Protein AF-A0A7Y2DW37-F1 (afdb_monomer_lite)

pLDDT: mean 93.23, std 4.81, range [59.47, 97.25]

Sequence (110 aa):
MELYLGIGFFIAVIINFILYDMLLSIQHSDHNDEWVKSGKPCGMFFTPEGQSYFGGYFARMAKILAWSLVTEKWMKEDPKSLRLSRLMRVLAMIQWGLWFLFIAVIYGRK

Foldseek 3Di:
DLVVLVVLLVVLVVVLLVLLLVLLVCCVPPVVVVCVVLQVAAGPPGGDPPDDNVSRDVSPVVCSVCLLPDQDPVCVVDPVSVVSSVVSNVSVVVSVVSVVVSVCVVVVVD

Secondary structure (DSSP, 8-state):
-HHHHHHHHHHHHHHHHHHHHHHHHHHHHH-HHHHHHTT----SS---TT--TTTTHHHHHHHHHHHHH---HHHHH-HHHHHHHHHHHHHHHHHHHHHHHHHHHHHTT-

Structure (mmCIF, N/CA/C/O backbone):
data_AF-A0A7Y2DW37-F1
#
_entry.id   AF-A0A7Y2DW37-F1
#
loop_
_atom_site.group_PDB
_atom_site.id
_atom_site.type_symbol
_atom_site.label_atom_id
_atom_site.label_alt_id
_atom_site.label_comp_id
_atom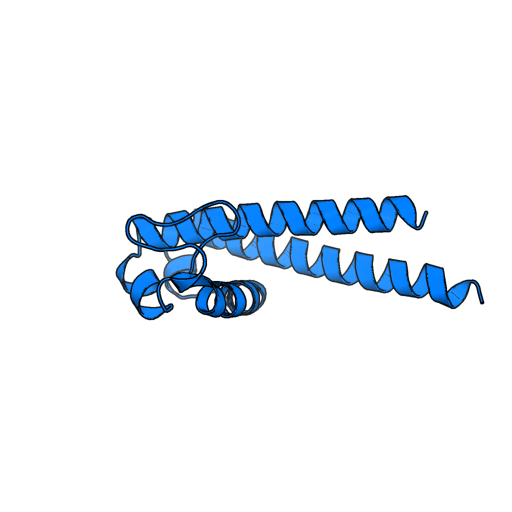_site.label_asym_id
_atom_site.label_entity_id
_atom_site.label_seq_id
_atom_site.pdb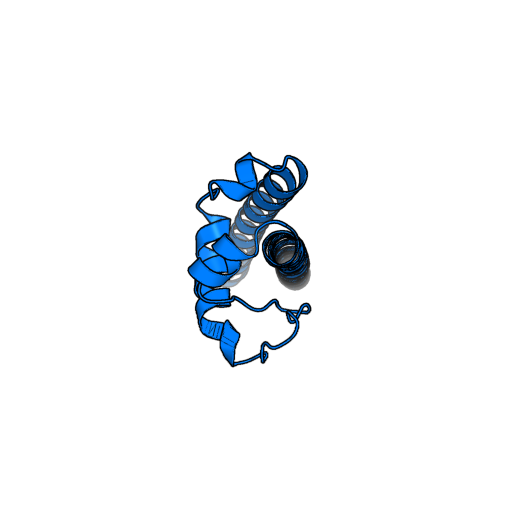x_PDB_ins_code
_atom_site.Cartn_x
_atom_site.Cartn_y
_atom_site.Cartn_z
_atom_site.occupancy
_atom_site.B_iso_or_equiv
_atom_site.auth_seq_id
_atom_site.auth_comp_id
_atom_site.auth_asym_id
_atom_site.auth_atom_id
_atom_site.pdbx_PDB_model_num
ATOM 1 N N . MET A 1 1 ? 18.978 5.125 -19.923 1.00 83.44 1 MET A N 1
ATOM 2 C CA . MET A 1 1 ? 17.522 4.859 -19.990 1.00 83.44 1 MET A CA 1
ATOM 3 C C . MET A 1 1 ? 17.107 3.804 -18.970 1.00 83.44 1 MET A C 1
ATOM 5 O O . MET A 1 1 ? 16.334 4.138 -18.089 1.00 83.44 1 MET A O 1
ATOM 9 N N . GLU A 1 2 ? 17.674 2.593 -19.009 1.00 87.81 2 GLU A N 1
ATOM 10 C CA . GLU A 1 2 ? 17.392 1.504 -18.046 1.00 87.81 2 GLU A CA 1
ATOM 11 C C . GLU A 1 2 ? 17.593 1.918 -16.581 1.00 87.81 2 GLU A C 1
ATOM 13 O O . GLU A 1 2 ? 16.711 1.695 -15.758 1.00 87.81 2 GLU A O 1
ATOM 18 N N . LEU A 1 3 ? 18.702 2.605 -16.275 1.00 90.62 3 LEU A N 1
ATOM 19 C CA . LEU A 1 3 ? 18.974 3.119 -14.929 1.00 90.62 3 LEU A CA 1
ATOM 20 C C . LEU A 1 3 ? 17.858 4.046 -14.418 1.00 90.62 3 LEU A C 1
ATOM 22 O O . LEU A 1 3 ? 17.414 3.905 -13.286 1.00 90.62 3 LEU A O 1
ATOM 26 N N . TYR A 1 4 ? 17.367 4.963 -15.258 1.00 92.94 4 TYR A N 1
ATOM 27 C CA . TYR A 1 4 ? 16.300 5.896 -14.880 1.00 92.94 4 TYR A CA 1
ATOM 28 C C . TYR A 1 4 ? 14.955 5.190 -14.680 1.00 92.94 4 TYR A C 1
ATOM 30 O O . TYR A 1 4 ? 14.222 5.545 -13.762 1.00 92.94 4 TYR A O 1
ATOM 38 N N . LEU A 1 5 ? 14.649 4.172 -15.494 1.00 92.19 5 LEU A N 1
ATOM 39 C CA . LEU A 1 5 ? 13.457 3.338 -15.312 1.00 92.19 5 LEU A CA 1
ATOM 40 C C . LEU A 1 5 ? 13.524 2.557 -13.995 1.00 92.19 5 LEU A C 1
ATOM 42 O O . LEU A 1 5 ? 12.548 2.538 -13.249 1.00 92.19 5 LEU A O 1
ATOM 46 N N . GLY A 1 6 ? 14.689 1.983 -13.677 1.00 91.75 6 GLY A N 1
ATOM 47 C CA . GLY A 1 6 ? 14.933 1.315 -12.400 1.00 91.75 6 GLY A CA 1
ATOM 48 C C . GLY A 1 6 ? 14.770 2.267 -11.214 1.00 91.75 6 GLY A C 1
ATOM 49 O O . GLY A 1 6 ? 14.005 1.979 -10.299 1.00 91.75 6 GLY A O 1
ATOM 50 N N . ILE A 1 7 ? 15.417 3.437 -11.252 1.00 94.50 7 ILE A N 1
ATOM 51 C CA . ILE A 1 7 ? 15.287 4.465 -10.206 1.00 94.50 7 ILE A CA 1
ATOM 52 C C . ILE A 1 7 ? 13.821 4.887 -10.036 1.00 94.50 7 ILE A C 1
ATOM 54 O O . ILE A 1 7 ? 13.321 4.908 -8.913 1.00 94.50 7 ILE A O 1
ATOM 58 N N . GLY A 1 8 ? 13.113 5.172 -11.132 1.00 94.00 8 GLY A N 1
ATOM 59 C CA . GLY A 1 8 ? 11.697 5.540 -11.094 1.00 94.00 8 GLY A CA 1
ATOM 60 C C . GLY A 1 8 ? 10.823 4.449 -10.472 1.00 94.00 8 GLY A C 1
ATOM 61 O O . GLY A 1 8 ? 9.955 4.748 -9.654 1.00 94.00 8 GLY A O 1
ATOM 62 N N . PHE A 1 9 ? 11.093 3.182 -10.797 1.00 93.75 9 PHE A N 1
ATOM 63 C CA . PHE A 1 9 ? 10.406 2.037 -10.204 1.00 93.75 9 PHE A CA 1
ATOM 64 C C . PHE A 1 9 ? 10.639 1.961 -8.689 1.00 93.75 9 PHE A C 1
ATOM 66 O O . PHE A 1 9 ? 9.677 1.856 -7.929 1.00 93.75 9 PHE A O 1
ATOM 73 N N . PHE A 1 10 ? 11.889 2.075 -8.233 1.00 94.38 10 PHE A N 1
ATOM 74 C CA . PHE A 1 10 ? 12.212 2.044 -6.802 1.00 94.38 10 PHE A CA 1
ATOM 75 C C . PHE A 1 10 ? 11.582 3.210 -6.034 1.00 94.38 10 PHE A C 1
ATOM 77 O O . PHE A 1 10 ? 11.049 3.005 -4.944 1.00 94.38 10 PHE A O 1
ATOM 84 N N . ILE A 1 11 ? 11.580 4.416 -6.608 1.00 96.19 11 ILE A N 1
ATOM 85 C CA . ILE A 1 11 ? 10.904 5.574 -6.011 1.00 96.19 11 ILE A CA 1
ATOM 86 C C . ILE A 1 11 ? 9.401 5.301 -5.878 1.00 96.19 11 ILE A C 1
ATOM 88 O O . ILE A 1 11 ? 8.835 5.524 -4.807 1.00 96.19 11 ILE A O 1
ATOM 92 N N . ALA A 1 12 ? 8.758 4.770 -6.924 1.00 94.44 12 ALA A N 1
ATOM 93 C CA . ALA A 1 12 ? 7.338 4.429 -6.882 1.00 94.44 12 ALA A CA 1
ATOM 94 C C . ALA A 1 12 ? 7.026 3.401 -5.779 1.00 94.44 12 ALA A C 1
ATOM 96 O O . ALA A 1 12 ? 6.062 3.592 -5.041 1.00 94.44 12 ALA A O 1
ATOM 97 N N . VAL A 1 13 ? 7.869 2.374 -5.609 1.00 93.94 13 VAL A N 1
ATOM 98 C CA . VAL A 1 13 ? 7.747 1.373 -4.531 1.00 93.94 13 VAL A CA 1
ATOM 99 C C . VAL A 1 13 ? 7.812 2.021 -3.147 1.00 93.94 13 VAL A C 1
ATOM 101 O O . VAL A 1 13 ? 6.954 1.758 -2.306 1.00 93.94 13 VAL A O 1
ATOM 104 N N . ILE A 1 14 ? 8.800 2.887 -2.908 1.00 95.94 14 ILE A N 1
ATOM 105 C CA . ILE A 1 14 ? 8.978 3.553 -1.609 1.00 95.94 14 ILE A CA 1
ATOM 106 C C . ILE A 1 14 ? 7.766 4.429 -1.282 1.00 95.94 14 ILE A C 1
ATOM 108 O O . ILE A 1 14 ? 7.238 4.357 -0.173 1.00 95.94 14 ILE A O 1
ATOM 112 N N . ILE A 1 15 ? 7.281 5.218 -2.247 1.00 96.25 15 ILE A N 1
ATOM 113 C CA . ILE A 1 15 ? 6.083 6.046 -2.050 1.00 96.25 15 ILE A CA 1
ATOM 114 C C . ILE A 1 15 ? 4.867 5.160 -1.757 1.00 96.25 15 ILE A C 1
ATOM 116 O O . ILE A 1 15 ? 4.071 5.483 -0.879 1.00 96.25 15 ILE A O 1
ATOM 120 N N . ASN A 1 16 ? 4.739 4.021 -2.437 1.00 95.12 16 ASN A N 1
ATOM 121 C CA . ASN A 1 16 ? 3.653 3.073 -2.208 1.00 95.12 16 ASN A CA 1
ATOM 122 C C . ASN A 1 16 ? 3.665 2.524 -0.766 1.00 95.12 16 ASN A C 1
ATOM 124 O O . ASN A 1 16 ? 2.628 2.501 -0.104 1.00 95.12 16 ASN A O 1
ATOM 128 N N . PHE A 1 17 ? 4.845 2.190 -0.229 1.00 95.44 17 PHE A N 1
ATOM 129 C CA . PHE A 1 17 ? 4.995 1.797 1.177 1.00 95.44 17 PHE A CA 1
ATOM 130 C C . PHE A 1 17 ? 4.619 2.911 2.155 1.00 95.44 17 PHE A C 1
ATOM 132 O O . PHE A 1 17 ? 3.949 2.640 3.147 1.00 95.44 17 PHE A O 1
ATOM 139 N N . ILE A 1 18 ? 4.985 4.162 1.867 1.00 97.06 18 ILE A N 1
ATOM 140 C CA . ILE A 1 18 ? 4.592 5.305 2.702 1.00 97.06 18 ILE A CA 1
ATOM 141 C C . ILE A 1 18 ? 3.065 5.457 2.721 1.00 97.06 18 ILE A C 1
ATOM 143 O O . ILE A 1 18 ? 2.475 5.624 3.785 1.00 97.06 18 ILE A O 1
ATOM 147 N N . LEU A 1 19 ? 2.403 5.370 1.564 1.00 96.69 19 LEU A N 1
ATOM 148 C CA . LEU A 1 19 ? 0.942 5.480 1.486 1.00 96.69 19 LEU A CA 1
ATOM 149 C C . LEU A 1 19 ? 0.232 4.337 2.209 1.00 96.69 19 LEU A C 1
ATOM 151 O O . LEU A 1 19 ? -0.773 4.572 2.883 1.00 96.69 19 LEU A O 1
ATOM 155 N N . TYR A 1 20 ? 0.759 3.121 2.086 1.00 96.81 20 TYR A N 1
ATOM 156 C CA . TYR A 1 20 ? 0.267 1.969 2.827 1.00 96.81 20 TYR A CA 1
ATOM 157 C C . TYR A 1 20 ? 0.385 2.187 4.341 1.00 96.81 20 TYR A C 1
ATOM 159 O O . TYR A 1 20 ? -0.592 1.989 5.057 1.00 96.81 20 TYR A O 1
ATOM 167 N N . ASP A 1 21 ? 1.528 2.672 4.826 1.00 97.06 21 ASP A N 1
ATOM 168 C CA . ASP A 1 21 ? 1.734 2.960 6.247 1.00 97.06 21 ASP A CA 1
ATOM 169 C C . ASP A 1 21 ? 0.810 4.061 6.764 1.00 97.06 21 ASP A C 1
ATOM 171 O O . ASP A 1 21 ? 0.289 3.956 7.873 1.00 97.06 21 ASP A O 1
ATOM 175 N N . MET A 1 22 ? 0.551 5.093 5.958 1.00 97.25 22 MET A N 1
ATOM 176 C CA . MET A 1 22 ? -0.426 6.129 6.297 1.00 97.25 22 MET A CA 1
ATOM 177 C C . MET A 1 22 ? -1.841 5.554 6.415 1.00 97.25 22 MET A C 1
ATOM 179 O O . MET A 1 22 ? -2.549 5.875 7.367 1.00 97.25 22 MET A O 1
ATOM 183 N N . LEU A 1 23 ? -2.256 4.701 5.472 1.00 97.06 23 LEU A N 1
ATOM 184 C CA . LEU A 1 23 ? -3.549 4.012 5.536 1.00 97.06 23 LEU A CA 1
ATOM 185 C C . LEU A 1 23 ? -3.637 3.087 6.745 1.00 97.06 23 LEU A C 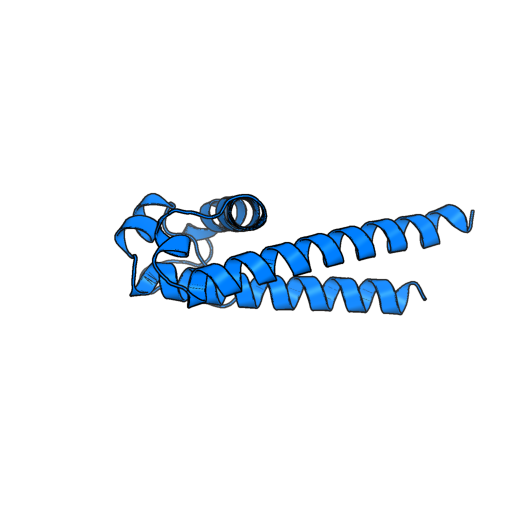1
ATOM 187 O O . LEU A 1 23 ? -4.664 3.051 7.415 1.00 97.06 23 LEU A O 1
ATOM 191 N N . LEU A 1 24 ? -2.562 2.360 7.036 1.00 96.81 24 LEU A N 1
ATOM 192 C CA . LEU A 1 24 ? -2.491 1.468 8.180 1.00 96.81 24 LEU A CA 1
ATOM 193 C C . LEU A 1 24 ? -2.556 2.234 9.501 1.00 96.81 24 LEU A C 1
ATOM 195 O O . LEU A 1 24 ? -3.220 1.786 10.429 1.00 96.81 24 LEU A O 1
ATOM 199 N N . SER A 1 25 ? -1.886 3.382 9.582 1.00 96.62 25 SER A N 1
ATOM 200 C CA . SER A 1 25 ? -1.929 4.261 10.748 1.00 96.62 25 SER A CA 1
ATOM 201 C C . SER A 1 25 ? -3.359 4.720 11.034 1.00 96.62 25 SER A C 1
ATOM 203 O O . SER A 1 25 ? -3.813 4.564 12.164 1.00 96.62 25 SER A O 1
ATOM 205 N N . ILE A 1 26 ? -4.091 5.157 10.001 1.00 96.69 26 ILE A N 1
ATOM 206 C CA . ILE A 1 26 ? -5.511 5.533 10.118 1.00 96.69 26 ILE A CA 1
ATOM 207 C C . ILE A 1 26 ? -6.368 4.322 10.499 1.00 96.69 26 ILE A C 1
ATOM 209 O O . ILE A 1 26 ? -7.202 4.406 11.396 1.00 96.69 26 ILE A O 1
ATOM 213 N N . GLN A 1 27 ? -6.151 3.166 9.862 1.00 96.38 27 GLN A N 1
ATOM 214 C CA . GLN A 1 27 ? -6.902 1.956 10.194 1.00 96.38 27 GLN A CA 1
ATOM 215 C C . GLN A 1 27 ? -6.689 1.554 11.659 1.00 96.38 27 GLN A C 1
ATOM 217 O O . GLN A 1 27 ? -7.633 1.173 12.338 1.00 96.38 27 GLN A O 1
ATOM 222 N N . HIS A 1 28 ? -5.458 1.645 12.159 1.00 96.50 28 HIS A N 1
ATOM 223 C CA . HIS A 1 28 ? -5.131 1.301 13.535 1.00 96.50 28 HIS A CA 1
ATOM 224 C C . HIS A 1 28 ? -5.740 2.283 14.548 1.00 96.50 28 HIS A C 1
ATOM 226 O O . HIS A 1 28 ? -6.257 1.829 15.571 1.00 96.50 28 HIS A O 1
ATOM 232 N N . SER A 1 29 ? -5.673 3.594 14.281 1.00 95.81 29 SER A N 1
ATOM 233 C CA . SER A 1 29 ? -6.142 4.629 15.211 1.00 95.81 29 SER A CA 1
ATOM 234 C C . SER A 1 29 ? -7.660 4.791 15.211 1.00 95.81 29 SER A C 1
ATOM 236 O O . SER A 1 29 ? -8.265 4.849 16.278 1.00 95.81 29 SER A O 1
ATOM 238 N N . ASP A 1 30 ? -8.271 4.823 14.027 1.00 96.50 30 ASP A N 1
ATOM 239 C CA . ASP A 1 30 ? -9.657 5.276 13.858 1.00 96.50 30 ASP A CA 1
ATOM 240 C C . ASP A 1 30 ? -10.605 4.097 13.591 1.00 96.50 30 ASP A C 1
ATOM 242 O O . ASP A 1 30 ? -11.807 4.179 13.840 1.00 96.50 30 ASP A O 1
ATOM 246 N N . HIS A 1 31 ? -10.066 2.968 13.118 1.00 95.12 31 HIS A N 1
ATOM 247 C CA . HIS A 1 31 ? -10.828 1.780 12.729 1.00 95.12 31 HIS A CA 1
ATOM 248 C C . HIS A 1 31 ? -10.233 0.494 13.322 1.00 95.12 31 HIS A C 1
ATOM 250 O O . HIS A 1 31 ? -10.087 -0.517 12.625 1.00 95.12 31 HIS A O 1
ATOM 256 N N . ASN A 1 32 ? -9.875 0.525 14.612 1.00 94.75 32 ASN A N 1
ATOM 257 C CA . ASN A 1 32 ? -9.133 -0.556 15.269 1.00 94.75 32 ASN A CA 1
ATOM 258 C C . ASN A 1 32 ? -9.799 -1.937 15.105 1.00 94.75 32 ASN A C 1
ATOM 260 O O . ASN A 1 32 ? -9.115 -2.921 14.830 1.00 94.75 32 ASN A O 1
ATOM 264 N N . ASP A 1 33 ? -11.131 -2.004 15.157 1.00 96.00 33 ASP A N 1
ATOM 265 C CA . ASP A 1 33 ? -11.884 -3.243 14.925 1.00 96.00 33 ASP A CA 1
ATOM 266 C C . ASP A 1 33 ? -11.605 -3.849 13.540 1.00 96.00 33 ASP A C 1
ATOM 268 O O . ASP A 1 33 ? -11.422 -5.061 13.401 1.00 96.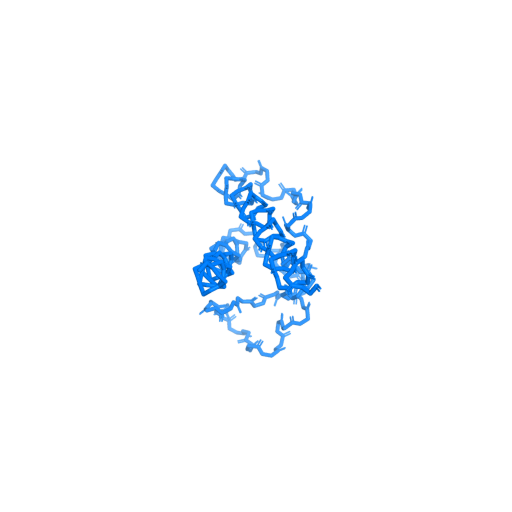00 33 ASP A O 1
ATOM 272 N N . GLU A 1 34 ? -11.530 -3.016 12.500 1.00 95.50 34 GLU A N 1
ATOM 273 C CA . GLU A 1 34 ? -11.205 -3.450 11.138 1.00 95.50 34 GLU A CA 1
ATOM 274 C C . GLU A 1 34 ? -9.730 -3.836 11.004 1.00 95.50 34 GLU A C 1
ATOM 276 O O . GLU A 1 34 ? -9.400 -4.774 10.271 1.00 95.50 34 GLU A O 1
ATOM 281 N N . TRP A 1 35 ? -8.835 -3.175 11.742 1.00 95.44 35 TRP A N 1
ATOM 282 C CA . TRP A 1 35 ? -7.428 -3.567 11.831 1.00 95.44 35 TRP A CA 1
ATOM 283 C C . TRP A 1 35 ? -7.263 -4.951 12.479 1.00 95.44 35 TRP A C 1
ATOM 285 O O . TRP A 1 35 ? -6.550 -5.808 11.943 1.00 95.44 35 TRP A O 1
ATOM 295 N N . VAL A 1 36 ? -7.979 -5.225 13.574 1.00 95.06 36 VAL A N 1
ATOM 296 C CA . VAL A 1 36 ? -7.988 -6.541 14.233 1.00 95.06 36 VAL A CA 1
ATOM 297 C C . VAL A 1 36 ? -8.543 -7.614 13.295 1.00 95.06 36 VAL A C 1
ATOM 299 O O . VAL A 1 36 ? -7.887 -8.641 13.101 1.00 95.06 36 VAL A O 1
ATOM 302 N N . LYS A 1 37 ? -9.686 -7.366 12.637 1.00 94.56 37 LYS A N 1
ATOM 303 C CA . LYS A 1 37 ? -10.263 -8.276 11.621 1.00 94.56 37 LYS A CA 1
ATOM 304 C C . LYS A 1 37 ? -9.326 -8.519 10.441 1.00 94.56 37 LYS A C 1
ATOM 306 O O . LYS A 1 37 ? -9.325 -9.598 9.858 1.00 94.56 37 LYS A O 1
ATOM 311 N N . SER A 1 38 ? -8.506 -7.528 10.102 1.00 92.25 38 SER A N 1
ATOM 312 C CA . SER A 1 38 ? -7.502 -7.612 9.040 1.00 92.25 38 SER A CA 1
ATOM 313 C C . SER A 1 38 ? -6.280 -8.458 9.416 1.00 92.25 38 SER A C 1
ATOM 315 O O . SER A 1 38 ? -5.352 -8.550 8.614 1.00 92.25 38 SER A O 1
ATOM 317 N N . GLY A 1 39 ? -6.259 -9.073 10.603 1.00 93.56 39 GLY A N 1
ATOM 318 C CA . GLY A 1 39 ? -5.137 -9.876 11.085 1.00 93.56 39 GLY A CA 1
ATOM 319 C C . GLY A 1 39 ? -4.011 -9.035 11.681 1.00 93.56 39 GLY A C 1
ATOM 320 O O . GLY A 1 39 ? -2.872 -9.492 11.720 1.00 93.56 39 GLY A O 1
ATOM 321 N N . LYS A 1 40 ? -4.320 -7.807 12.126 1.00 94.94 40 LYS A N 1
ATOM 322 C CA . LYS A 1 40 ? -3.368 -6.858 12.720 1.00 94.94 40 LYS A CA 1
ATOM 323 C C . LYS A 1 40 ? -2.139 -6.613 11.825 1.00 94.94 40 LYS A C 1
ATOM 325 O O . LYS A 1 40 ? -1.013 -6.863 12.262 1.00 94.94 40 LYS A O 1
ATOM 330 N N . PRO A 1 41 ? -2.322 -6.163 10.570 1.00 95.25 41 PRO A N 1
ATOM 331 C CA . PRO A 1 41 ? -1.208 -5.897 9.664 1.00 95.25 41 PRO A CA 1
ATOM 332 C C . PRO A 1 41 ? -0.201 -4.902 10.260 1.00 95.25 41 PRO A C 1
ATOM 334 O O . PRO A 1 41 ? -0.573 -3.997 11.010 1.00 95.25 41 PRO A O 1
ATOM 337 N N . CYS A 1 42 ? 1.075 -5.071 9.904 1.00 95.06 42 CYS A N 1
ATOM 338 C CA . CYS A 1 42 ? 2.144 -4.112 10.187 1.00 95.06 42 CYS A CA 1
ATOM 339 C C . CYS A 1 42 ? 2.479 -3.276 8.942 1.00 95.06 42 CYS A C 1
ATOM 341 O O . CYS A 1 42 ? 2.105 -3.632 7.819 1.00 95.06 42 CYS A O 1
ATOM 343 N N . GLY A 1 43 ? 3.156 -2.149 9.152 1.00 94.50 43 GLY A N 1
ATOM 344 C CA . GLY A 1 43 ? 3.661 -1.264 8.109 1.00 94.50 43 GLY A CA 1
ATOM 345 C C . GLY A 1 43 ? 5.003 -1.734 7.562 1.00 94.50 43 GLY A C 1
ATOM 346 O O . GLY A 1 43 ? 5.574 -2.734 8.012 1.00 94.50 43 GLY A O 1
ATOM 347 N N . MET A 1 44 ? 5.525 -1.016 6.577 1.00 93.69 44 MET A N 1
ATOM 348 C CA . MET A 1 44 ? 6.926 -1.129 6.179 1.00 93.69 44 MET A CA 1
ATOM 349 C C . MET A 1 44 ? 7.836 -0.349 7.136 1.00 93.69 44 MET A C 1
ATOM 351 O O . MET A 1 44 ? 8.899 -0.848 7.504 1.00 93.69 44 MET A O 1
ATOM 355 N N . PHE A 1 45 ? 7.390 0.833 7.558 1.00 94.25 45 PHE A N 1
ATOM 356 C CA . PHE A 1 45 ? 8.074 1.784 8.438 1.00 94.25 45 PHE A CA 1
ATOM 357 C C . PHE A 1 45 ? 7.283 2.064 9.729 1.00 94.25 45 PHE A C 1
ATOM 359 O O . PHE A 1 45 ? 7.866 2.446 10.740 1.00 94.25 45 PHE A O 1
ATOM 366 N N . PHE A 1 46 ? 5.969 1.842 9.723 1.00 92.19 46 PHE A N 1
ATOM 367 C CA . PHE A 1 46 ? 5.077 1.985 10.868 1.00 92.19 46 PHE A CA 1
ATOM 368 C C . PHE A 1 46 ? 4.803 0.628 11.527 1.00 92.19 46 PHE A C 1
ATOM 370 O O . PHE A 1 46 ? 4.323 -0.304 10.886 1.00 92.19 46 PHE A O 1
ATOM 377 N N . THR A 1 47 ? 5.066 0.499 12.827 1.00 93.88 47 THR A N 1
ATOM 378 C CA . THR A 1 47 ? 4.681 -0.691 13.604 1.00 93.88 47 THR A CA 1
ATOM 379 C C . THR A 1 47 ? 3.663 -0.273 14.661 1.00 93.88 47 THR A C 1
ATOM 381 O O . THR A 1 47 ? 4.019 0.527 15.525 1.00 93.88 47 THR A O 1
ATOM 384 N N . PRO A 1 48 ? 2.414 -0.775 14.600 1.00 91.38 48 PRO A N 1
ATOM 385 C CA . PRO A 1 48 ? 1.414 -0.508 15.629 1.00 91.38 48 PRO A CA 1
ATOM 386 C C . PRO A 1 48 ? 1.879 -0.940 17.027 1.00 91.38 48 PRO A C 1
ATOM 388 O O . PRO A 1 48 ? 2.613 -1.921 17.165 1.00 91.38 48 PRO A O 1
ATOM 391 N N . GLU A 1 49 ? 1.433 -0.235 18.068 1.00 89.12 49 GLU A N 1
ATOM 392 C CA . GLU A 1 49 ? 1.781 -0.569 19.452 1.00 89.12 49 GLU A CA 1
ATOM 393 C C . GLU A 1 49 ? 1.319 -1.989 19.820 1.00 89.12 49 GLU A C 1
ATOM 395 O O . GLU A 1 49 ? 0.244 -2.446 19.429 1.00 89.12 49 GLU A O 1
ATOM 400 N N . GLY A 1 50 ? 2.158 -2.724 20.553 1.00 84.25 50 GLY A N 1
ATOM 401 C CA . GLY A 1 50 ? 1.870 -4.109 20.943 1.00 84.25 50 GLY A CA 1
ATOM 402 C C . GLY A 1 50 ? 1.955 -5.140 19.806 1.00 84.25 50 GLY A C 1
ATOM 403 O O . GLY A 1 50 ? 1.663 -6.314 20.037 1.00 84.25 50 GLY A O 1
ATOM 404 N N . GLN A 1 51 ? 2.367 -4.744 18.597 1.00 86.81 51 GLN A N 1
ATOM 405 C CA . GLN A 1 51 ? 2.670 -5.647 17.483 1.00 86.81 51 GLN A CA 1
ATOM 406 C C . GLN A 1 51 ? 4.182 -5.823 17.301 1.00 86.81 51 GLN A C 1
ATOM 408 O O . GLN A 1 51 ? 4.982 -4.940 17.606 1.00 86.81 51 GLN A O 1
ATOM 413 N N . SER A 1 52 ? 4.574 -6.971 16.749 1.00 86.06 52 SER A N 1
ATOM 414 C CA . SER A 1 52 ? 5.940 -7.187 16.271 1.00 86.06 52 SER A CA 1
ATOM 415 C C . SER A 1 52 ? 5.972 -7.074 14.751 1.00 86.06 52 SER A C 1
ATOM 417 O O . SER A 1 52 ? 5.009 -7.423 14.065 1.00 86.06 52 SER A O 1
ATOM 419 N N . TYR A 1 53 ? 7.103 -6.637 14.202 1.00 80.56 53 TYR A N 1
ATOM 420 C CA . TYR A 1 53 ? 7.257 -6.492 12.753 1.00 80.56 53 TYR A CA 1
ATOM 421 C C . TYR A 1 53 ? 6.957 -7.798 11.993 1.00 80.56 53 TYR A C 1
ATOM 423 O O . TYR A 1 53 ? 6.316 -7.782 10.943 1.00 80.56 53 TYR A O 1
ATOM 431 N N . PHE A 1 54 ? 7.363 -8.943 12.552 1.00 85.56 54 PHE A N 1
ATOM 432 C CA . PHE A 1 54 ? 7.111 -10.261 11.965 1.00 85.56 54 PHE A CA 1
ATOM 433 C C . PHE A 1 54 ? 5.689 -10.776 12.214 1.00 85.56 54 PHE A C 1
ATOM 435 O O . PHE A 1 54 ? 5.134 -11.449 11.347 1.00 85.56 54 PHE A O 1
ATOM 442 N N . GLY A 1 55 ? 5.068 -10.424 13.344 1.00 85.88 55 GLY A N 1
ATOM 443 C CA . GLY A 1 55 ? 3.712 -10.859 13.694 1.00 85.88 55 GLY A CA 1
ATOM 444 C C . GLY A 1 55 ? 2.635 -10.363 12.725 1.00 85.88 55 GLY A C 1
ATOM 445 O O . GLY A 1 55 ? 1.633 -11.043 12.524 1.00 85.88 55 GLY A O 1
ATOM 446 N N . GLY A 1 56 ? 2.856 -9.214 12.081 1.00 88.81 56 GLY A N 1
ATOM 447 C CA . GLY A 1 56 ? 1.952 -8.643 11.075 1.00 88.81 56 GLY A CA 1
ATOM 448 C C . GLY A 1 56 ? 2.342 -8.908 9.615 1.00 88.81 56 GLY A C 1
ATOM 449 O O . GLY A 1 56 ? 1.669 -8.397 8.720 1.00 88.81 56 GLY A O 1
ATOM 450 N N . TYR A 1 57 ? 3.412 -9.668 9.338 1.00 90.19 57 TYR A N 1
ATOM 451 C CA . TYR A 1 57 ? 4.013 -9.749 7.996 1.00 90.19 57 TYR A CA 1
ATOM 452 C C . TYR A 1 57 ? 3.058 -10.304 6.927 1.00 90.19 57 TYR A C 1
ATOM 454 O O . TYR A 1 57 ? 2.898 -9.706 5.861 1.00 90.19 57 TYR A O 1
ATOM 462 N N . PHE A 1 58 ? 2.407 -11.439 7.199 1.00 93.00 58 PHE A N 1
ATOM 463 C CA . PHE A 1 58 ? 1.493 -12.063 6.236 1.00 93.00 58 PHE A CA 1
ATOM 464 C C . PHE A 1 58 ? 0.240 -11.214 6.011 1.00 93.00 58 PHE A C 1
ATOM 466 O O . PHE A 1 58 ? -0.176 -11.022 4.868 1.00 93.00 58 PHE A O 1
ATOM 473 N N . ALA A 1 59 ? -0.309 -10.642 7.086 1.00 93.75 59 ALA A N 1
ATOM 474 C CA . ALA A 1 59 ? -1.425 -9.707 7.008 1.00 93.75 59 ALA A CA 1
ATOM 475 C C . ALA A 1 59 ? -1.053 -8.472 6.172 1.00 93.75 59 ALA A C 1
ATOM 477 O O . ALA A 1 59 ? -1.830 -8.058 5.315 1.00 93.75 59 ALA A O 1
ATOM 478 N N . ARG A 1 60 ? 0.166 -7.942 6.331 1.00 94.31 60 ARG A N 1
ATOM 479 C CA . ARG A 1 60 ? 0.691 -6.851 5.502 1.00 94.31 60 ARG A CA 1
ATOM 480 C C . ARG A 1 60 ? 0.737 -7.217 4.023 1.00 94.31 60 ARG A C 1
ATOM 482 O O . ARG A 1 60 ? 0.230 -6.458 3.205 1.00 94.31 60 ARG A O 1
ATOM 489 N N . MET A 1 61 ? 1.318 -8.364 3.667 1.00 93.12 61 MET A N 1
ATOM 490 C CA . MET A 1 61 ? 1.392 -8.797 2.262 1.00 93.12 61 MET A CA 1
ATOM 491 C C . MET A 1 61 ? -0.005 -8.928 1.645 1.00 93.12 61 MET A C 1
ATOM 493 O O . MET A 1 61 ? -0.256 -8.414 0.553 1.00 93.12 61 MET A O 1
ATOM 497 N N . ALA A 1 62 ? -0.936 -9.545 2.377 1.00 94.19 62 ALA A N 1
ATOM 498 C CA . ALA A 1 62 ? -2.323 -9.672 1.948 1.00 94.19 62 ALA A CA 1
ATOM 499 C C . ALA A 1 62 ? -3.000 -8.302 1.774 1.00 94.19 62 ALA A C 1
ATOM 501 O O . ALA A 1 62 ? -3.711 -8.090 0.792 1.00 94.19 62 ALA A O 1
ATOM 502 N N . LYS A 1 63 ? -2.763 -7.355 2.690 1.00 94.56 63 LYS A N 1
ATOM 503 C CA . LYS A 1 63 ? -3.402 -6.031 2.680 1.00 94.56 63 LYS A CA 1
ATOM 504 C C . LYS A 1 63 ? -2.819 -5.096 1.630 1.00 94.56 63 LYS A C 1
ATOM 506 O O . LYS A 1 63 ? -3.596 -4.421 0.966 1.00 94.56 63 LYS A O 1
ATOM 511 N N . ILE A 1 64 ? -1.508 -5.116 1.388 1.00 92.88 64 ILE A N 1
ATOM 512 C CA . ILE A 1 64 ? -0.889 -4.371 0.278 1.00 92.88 64 ILE A CA 1
ATOM 513 C C . ILE A 1 64 ? -1.522 -4.792 -1.053 1.00 92.88 64 ILE A C 1
ATOM 515 O O . ILE A 1 64 ? -1.936 -3.935 -1.840 1.00 92.88 64 ILE A O 1
ATOM 519 N N . LEU A 1 65 ? -1.663 -6.101 -1.288 1.00 90.88 65 LEU A N 1
ATOM 520 C CA . LEU A 1 65 ? -2.314 -6.609 -2.495 1.00 90.88 65 LEU A CA 1
ATOM 521 C C . LEU A 1 65 ? -3.801 -6.230 -2.531 1.00 90.88 65 LEU A C 1
ATOM 523 O O . LEU A 1 65 ? -4.272 -5.677 -3.524 1.00 90.88 65 LEU A O 1
ATOM 527 N N . ALA A 1 66 ? -4.533 -6.485 -1.445 1.00 94.44 66 ALA A N 1
ATOM 528 C CA . ALA A 1 66 ? -5.966 -6.224 -1.377 1.00 94.44 66 ALA A CA 1
ATOM 529 C C . ALA A 1 66 ? -6.290 -4.741 -1.590 1.00 94.44 66 ALA A C 1
ATOM 531 O O . ALA A 1 66 ? -7.149 -4.421 -2.402 1.00 94.44 66 ALA A O 1
ATOM 532 N N . TRP A 1 67 ? -5.588 -3.821 -0.932 1.00 94.75 67 TRP A N 1
ATOM 533 C CA . TRP A 1 67 ? -5.855 -2.381 -1.021 1.00 94.75 67 TRP A CA 1
ATOM 534 C C . TRP A 1 67 ? -5.459 -1.786 -2.377 1.00 94.75 67 TRP A C 1
ATOM 536 O O . TRP A 1 67 ? -6.074 -0.814 -2.838 1.00 94.75 67 TRP A O 1
ATOM 546 N N . SER A 1 68 ? -4.506 -2.420 -3.065 1.00 90.94 68 SER A N 1
ATOM 547 C CA . SER A 1 68 ? -4.163 -2.102 -4.455 1.00 90.94 68 SER A CA 1
ATOM 548 C C . SER A 1 68 ? -5.290 -2.446 -5.440 1.00 90.94 68 SER A C 1
ATOM 550 O O . SER A 1 68 ? -5.308 -1.915 -6.547 1.00 90.94 68 SER A O 1
ATOM 552 N N . LEU A 1 69 ? -6.259 -3.282 -5.046 1.00 91.38 69 LEU A N 1
ATOM 553 C CA . LEU A 1 69 ? -7.333 -3.768 -5.923 1.00 91.38 69 LEU A CA 1
ATOM 554 C C . LEU A 1 69 ? -8.738 -3.363 -5.451 1.00 91.38 69 LEU A C 1
ATOM 556 O O . LEU A 1 69 ? -9.600 -3.032 -6.261 1.00 91.38 69 LEU A O 1
ATOM 560 N N . VAL A 1 70 ? -8.978 -3.352 -4.141 1.00 93.94 70 VAL A N 1
ATOM 561 C CA . VAL A 1 70 ? -10.304 -3.245 -3.521 1.00 93.94 70 VAL A CA 1
ATOM 562 C C . VAL A 1 70 ? -10.323 -2.108 -2.505 1.00 93.94 70 VAL A C 1
ATOM 564 O O . VAL A 1 70 ? -9.385 -1.921 -1.733 1.00 93.94 70 VAL A O 1
ATOM 567 N N . THR A 1 71 ? -11.383 -1.289 -2.533 1.00 95.38 71 THR A N 1
ATOM 568 C CA . THR A 1 71 ? -11.606 -0.236 -1.527 1.00 95.38 71 THR A CA 1
ATOM 569 C C . THR A 1 71 ? -12.487 -0.819 -0.436 1.00 95.38 71 THR A C 1
ATOM 571 O O . THR A 1 71 ? -13.664 -1.094 -0.685 1.00 95.38 71 THR A O 1
ATOM 574 N N . GLU A 1 72 ? -11.920 -1.003 0.752 1.00 94.69 72 GLU A N 1
ATOM 575 C CA . GLU A 1 72 ? -12.653 -1.502 1.915 1.00 94.69 72 GLU A CA 1
ATOM 576 C C . GLU A 1 72 ? -13.693 -0.481 2.401 1.00 94.69 72 GLU A C 1
ATOM 578 O O . GLU A 1 72 ? -13.643 0.700 2.051 1.00 94.69 72 GLU A O 1
ATOM 583 N N . LYS A 1 73 ? -14.678 -0.943 3.180 1.00 95.50 73 LYS A N 1
ATOM 584 C CA . LYS A 1 73 ? -15.806 -0.109 3.615 1.00 95.50 73 LYS A CA 1
ATOM 585 C C . LYS A 1 73 ? -15.340 1.106 4.429 1.00 95.50 73 LYS A C 1
ATOM 587 O O . LYS A 1 73 ? -15.710 2.218 4.072 1.00 95.50 73 LYS A O 1
ATOM 592 N N . TRP A 1 74 ? -14.468 0.902 5.418 1.00 94.81 74 TRP A N 1
ATOM 593 C CA . TRP A 1 74 ? -13.934 1.974 6.270 1.00 94.81 74 TRP A CA 1
ATOM 594 C C . TRP A 1 74 ? -13.188 3.048 5.463 1.00 94.81 74 TRP A C 1
ATOM 596 O O . TRP A 1 74 ? -13.338 4.238 5.710 1.00 94.81 74 TRP A O 1
ATOM 606 N N . MET A 1 75 ? -12.484 2.662 4.392 1.00 97.00 75 MET A N 1
ATOM 607 C CA . MET A 1 75 ? -11.820 3.630 3.513 1.00 97.00 75 MET A CA 1
ATOM 608 C C . MET A 1 75 ? -12.801 4.549 2.781 1.00 97.00 75 MET A C 1
ATOM 610 O O . MET A 1 75 ? -12.392 5.605 2.316 1.00 97.00 75 MET A O 1
ATOM 614 N N . LYS A 1 76 ? -14.062 4.139 2.594 1.00 96.19 76 LYS A N 1
ATOM 615 C CA . LYS A 1 76 ? -15.099 4.976 1.965 1.00 96.19 76 LYS A CA 1
ATOM 616 C C . LYS A 1 76 ? -15.729 5.950 2.956 1.00 96.19 76 LYS A C 1
ATOM 618 O O . LYS A 1 76 ? -16.308 6.939 2.519 1.00 96.19 76 LYS A O 1
ATOM 623 N N . GLU A 1 77 ? -15.643 5.644 4.246 1.00 94.62 77 GLU A N 1
ATOM 624 C CA . GLU A 1 77 ? -16.200 6.449 5.333 1.00 94.62 77 GLU A CA 1
ATOM 625 C C . GLU A 1 77 ? -15.288 7.645 5.659 1.00 94.62 77 GLU A C 1
ATOM 627 O O . GLU A 1 77 ? -15.791 8.707 6.015 1.00 94.62 77 GLU A O 1
ATOM 632 N N . ASP A 1 78 ? -13.975 7.518 5.427 1.00 93.00 78 ASP A N 1
ATOM 633 C CA . ASP A 1 78 ? -13.001 8.607 5.554 1.00 93.00 78 ASP A CA 1
ATOM 634 C C . ASP A 1 78 ? -12.495 9.117 4.179 1.00 93.00 78 ASP A C 1
ATOM 636 O O . ASP A 1 78 ? -11.780 8.402 3.462 1.00 93.00 78 ASP A O 1
ATOM 640 N N . PRO A 1 79 ? -12.783 10.381 3.797 1.00 95.25 79 PRO A N 1
ATOM 641 C CA . PRO A 1 79 ? -12.300 10.975 2.550 1.00 95.25 79 PRO A CA 1
ATOM 642 C C . PRO A 1 79 ? -10.775 10.941 2.381 1.00 95.25 79 PRO A C 1
ATOM 644 O O . PRO A 1 79 ? -10.281 10.834 1.249 1.00 95.25 79 PRO A O 1
ATOM 647 N N . LYS A 1 80 ? -10.012 11.031 3.479 1.00 96.50 80 LYS A N 1
ATOM 648 C CA . LYS A 1 80 ? -8.544 10.996 3.441 1.00 96.50 80 LYS A CA 1
ATOM 649 C C . LYS A 1 80 ? -8.056 9.600 3.063 1.00 96.50 80 LYS A C 1
ATOM 651 O O . LYS A 1 80 ? -7.278 9.469 2.113 1.00 96.50 80 LYS A O 1
ATOM 656 N N . SER A 1 81 ? -8.561 8.567 3.727 1.00 96.81 81 SER A N 1
ATOM 657 C CA . SER A 1 81 ? -8.291 7.161 3.411 1.00 96.81 81 SER A CA 1
ATOM 658 C C . SER A 1 81 ? -8.690 6.809 1.980 1.00 96.81 81 SER A C 1
ATOM 660 O O . SER A 1 81 ? -7.916 6.178 1.255 1.00 96.81 81 SER A O 1
ATOM 662 N N . LEU A 1 82 ? -9.835 7.303 1.502 1.00 97.00 82 LEU A N 1
ATOM 663 C CA . LEU A 1 82 ? -10.254 7.096 0.116 1.00 97.00 82 LEU A CA 1
ATOM 664 C C . LEU A 1 82 ? -9.251 7.679 -0.888 1.00 97.00 82 LEU A C 1
ATOM 666 O O . LEU A 1 82 ? -8.924 7.039 -1.893 1.00 97.00 82 LEU A O 1
ATOM 670 N N . ARG A 1 83 ? -8.749 8.892 -0.629 1.00 97.19 83 ARG A N 1
ATOM 671 C CA . ARG A 1 83 ? -7.749 9.550 -1.482 1.00 97.19 83 ARG A CA 1
ATOM 672 C C . ARG A 1 83 ? -6.418 8.801 -1.467 1.00 97.19 83 ARG A C 1
ATOM 674 O O . ARG A 1 83 ? -5.850 8.593 -2.539 1.00 97.19 83 ARG A O 1
ATOM 681 N N . LEU A 1 84 ? -5.945 8.383 -0.293 1.00 96.62 84 LEU A N 1
ATOM 682 C CA . LEU A 1 84 ? -4.712 7.603 -0.151 1.00 96.62 84 LEU A CA 1
ATOM 683 C C . LEU A 1 84 ? -4.817 6.269 -0.897 1.00 96.62 84 LEU A C 1
ATOM 685 O O . LEU A 1 84 ? -3.938 5.955 -1.694 1.00 96.62 84 LEU A O 1
ATOM 689 N N . SER A 1 85 ? -5.929 5.546 -0.735 1.00 96.75 85 SER A N 1
ATOM 690 C CA . SER A 1 85 ? -6.198 4.292 -1.451 1.00 96.75 85 SER A CA 1
ATOM 691 C C . SER A 1 85 ? -6.164 4.485 -2.970 1.00 96.75 85 SER A C 1
ATOM 693 O O . SER A 1 85 ? -5.494 3.734 -3.677 1.00 96.75 85 SER A O 1
ATOM 695 N N . ARG A 1 86 ? -6.814 5.532 -3.496 1.00 96.56 86 ARG A N 1
ATOM 696 C CA . ARG A 1 86 ? -6.783 5.840 -4.938 1.00 96.56 86 ARG A CA 1
ATOM 697 C C . ARG A 1 86 ? -5.375 6.161 -5.430 1.00 96.56 86 ARG A C 1
ATOM 699 O O . ARG A 1 86 ? -4.973 5.645 -6.469 1.00 96.56 86 ARG A O 1
ATOM 706 N N . LEU A 1 87 ? -4.628 6.983 -4.694 1.00 96.25 87 LEU A N 1
ATOM 707 C CA . LEU A 1 87 ? -3.254 7.334 -5.053 1.00 96.25 87 LEU A CA 1
ATOM 708 C C . LEU A 1 87 ? -2.347 6.098 -5.064 1.00 96.25 87 LEU A C 1
ATOM 710 O O . LEU A 1 87 ? -1.565 5.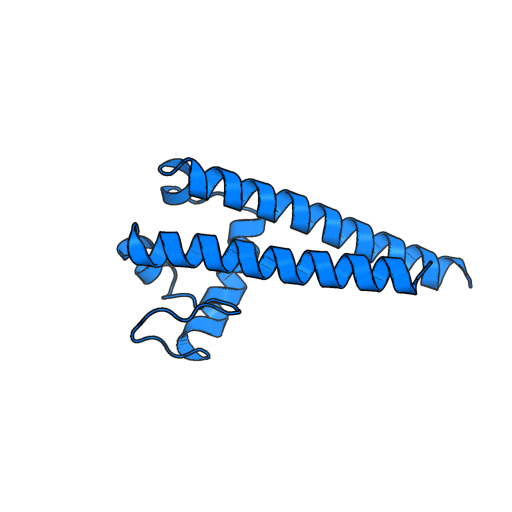925 -5.996 1.00 96.25 87 LEU A O 1
ATOM 714 N N . MET A 1 88 ? -2.514 5.214 -4.080 1.00 95.44 88 MET A N 1
ATOM 715 C CA . MET A 1 88 ? -1.802 3.942 -3.990 1.00 95.44 88 MET A CA 1
ATOM 716 C C . MET A 1 88 ? -2.011 3.091 -5.253 1.00 95.44 88 MET A C 1
ATOM 718 O O . MET A 1 88 ? -1.054 2.569 -5.819 1.00 95.44 88 MET A O 1
ATOM 722 N N . ARG A 1 89 ? -3.245 3.030 -5.775 1.00 95.44 89 ARG A N 1
ATOM 723 C CA . ARG A 1 89 ? -3.552 2.313 -7.028 1.00 95.44 89 ARG A CA 1
ATOM 724 C C . ARG A 1 89 ? -2.951 2.961 -8.260 1.00 95.44 89 ARG A C 1
ATOM 726 O O . ARG A 1 89 ? -2.431 2.259 -9.120 1.00 95.44 89 ARG A O 1
ATOM 733 N N . VAL A 1 90 ? -3.023 4.287 -8.354 1.00 95.44 90 VAL A N 1
ATOM 734 C CA . VAL A 1 90 ? -2.408 5.025 -9.466 1.00 95.44 90 VAL A CA 1
ATOM 735 C C . VAL A 1 90 ? -0.907 4.753 -9.508 1.00 95.44 90 VAL A C 1
ATOM 737 O O . VAL A 1 90 ? -0.377 4.423 -10.567 1.00 95.44 90 VAL A O 1
ATOM 740 N N . LEU A 1 91 ? -0.233 4.798 -8.359 1.00 94.19 91 LEU A N 1
ATOM 741 C CA . LEU A 1 91 ? 1.190 4.479 -8.270 1.00 94.19 91 LEU A CA 1
ATOM 742 C C . LEU A 1 91 ? 1.490 3.015 -8.572 1.00 94.19 91 LEU A C 1
ATOM 744 O O . LEU A 1 91 ? 2.454 2.750 -9.283 1.00 94.19 91 LEU A O 1
ATOM 748 N N . ALA A 1 92 ? 0.659 2.076 -8.116 1.00 92.25 92 ALA A N 1
ATOM 749 C CA . ALA A 1 92 ? 0.810 0.669 -8.475 1.00 92.25 92 ALA A CA 1
ATOM 750 C C . ALA A 1 92 ? 0.720 0.465 -9.999 1.00 92.25 92 ALA A C 1
ATOM 752 O O . ALA A 1 92 ? 1.545 -0.243 -10.572 1.00 92.25 92 ALA A O 1
ATOM 753 N N . MET A 1 93 ? -0.219 1.128 -10.685 1.00 94.19 93 MET A N 1
ATOM 754 C CA . MET A 1 93 ? -0.324 1.069 -12.151 1.00 94.19 93 MET A CA 1
ATOM 755 C C . MET A 1 93 ? 0.907 1.661 -12.846 1.00 94.19 93 MET A C 1
ATOM 757 O O . MET A 1 93 ? 1.429 1.057 -13.783 1.00 94.19 93 MET A O 1
ATOM 761 N N . ILE A 1 94 ? 1.411 2.804 -12.369 1.00 94.12 94 ILE A N 1
ATOM 762 C CA . ILE A 1 94 ? 2.650 3.408 -12.883 1.00 94.12 94 ILE A CA 1
ATOM 763 C C . ILE A 1 94 ? 3.828 2.450 -12.684 1.00 94.12 94 ILE A C 1
ATOM 765 O O . ILE A 1 94 ? 4.610 2.239 -13.606 1.00 94.12 94 ILE A O 1
ATOM 769 N N . GLN A 1 95 ? 3.932 1.832 -11.509 1.00 92.94 95 GLN A N 1
ATOM 770 C CA . GLN A 1 95 ? 4.983 0.876 -11.178 1.00 92.94 95 GLN A CA 1
ATOM 771 C C . GLN A 1 95 ? 4.967 -0.333 -12.127 1.00 92.94 95 GLN A C 1
ATOM 773 O O . GLN A 1 95 ? 6.018 -0.707 -12.649 1.00 92.94 95 GLN A O 1
ATOM 778 N N . TRP A 1 96 ? 3.791 -0.905 -12.407 1.00 92.75 96 TRP A N 1
ATOM 779 C CA . TRP A 1 96 ? 3.646 -1.970 -13.407 1.00 92.75 96 TRP A CA 1
ATOM 780 C C . TRP A 1 96 ? 4.053 -1.500 -14.806 1.00 92.75 96 TRP A C 1
ATOM 782 O O . TRP A 1 96 ? 4.796 -2.202 -15.490 1.00 92.75 96 TRP A O 1
ATOM 792 N N . GLY A 1 97 ? 3.640 -0.298 -15.215 1.00 95.00 97 GLY A N 1
ATOM 793 C CA . GLY A 1 97 ? 4.048 0.296 -16.490 1.00 95.00 97 GLY A CA 1
ATOM 794 C C . GLY A 1 97 ? 5.568 0.448 -16.614 1.00 95.00 97 GLY A C 1
ATOM 795 O O . GLY A 1 97 ? 6.148 0.037 -17.616 1.00 95.00 97 GLY A O 1
ATOM 796 N N . LEU A 1 98 ? 6.229 0.966 -15.574 1.00 93.50 98 LEU A N 1
ATOM 797 C CA . LEU A 1 98 ? 7.689 1.098 -15.522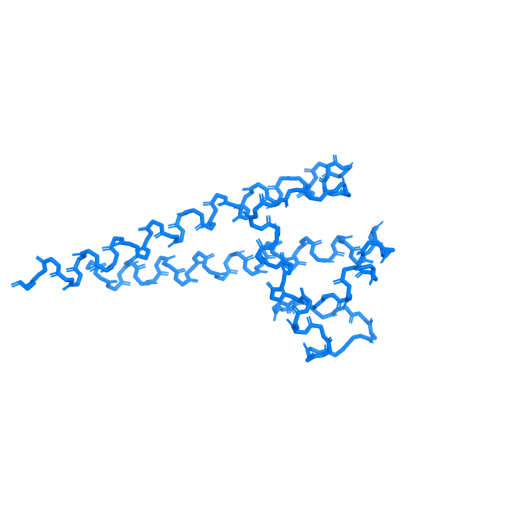 1.00 93.50 98 LEU A CA 1
ATOM 798 C C . LEU A 1 98 ? 8.394 -0.260 -15.607 1.00 93.50 98 LEU A C 1
ATOM 800 O O . LEU A 1 98 ? 9.396 -0.375 -16.309 1.00 93.50 98 LEU A O 1
ATOM 804 N N . TRP A 1 99 ? 7.860 -1.288 -14.945 1.00 92.69 99 TRP A N 1
ATOM 805 C CA . TRP A 1 99 ? 8.400 -2.647 -15.003 1.00 92.69 99 TRP A CA 1
ATOM 806 C C . TRP A 1 99 ? 8.300 -3.258 -16.406 1.00 92.69 99 TRP A C 1
ATOM 808 O O . TRP A 1 99 ? 9.293 -3.768 -16.928 1.00 92.69 99 TRP A O 1
ATOM 818 N N . PHE A 1 100 ? 7.138 -3.157 -17.059 1.00 94.88 100 PHE A N 1
ATOM 819 C CA . PHE A 1 100 ? 6.970 -3.650 -18.429 1.00 94.88 100 PHE A CA 1
ATOM 820 C C . PHE A 1 100 ? 7.854 -2.898 -19.426 1.00 94.88 100 PHE A C 1
ATOM 822 O O . PHE A 1 100 ? 8.471 -3.531 -20.281 1.00 94.88 100 PHE A O 1
ATOM 829 N N . LEU A 1 101 ? 7.975 -1.573 -19.292 1.00 94.56 101 LEU A N 1
ATOM 830 C CA . LEU A 1 101 ? 8.888 -0.772 -20.111 1.00 94.56 101 LEU A CA 1
ATOM 831 C C . LEU A 1 101 ? 10.348 -1.180 -19.892 1.00 94.56 101 LEU A C 1
ATOM 833 O O . LEU A 1 101 ? 11.096 -1.315 -20.856 1.00 94.56 101 LEU A O 1
ATOM 837 N N . PHE A 1 102 ? 10.752 -1.413 -18.644 1.00 92.19 102 PHE A N 1
ATOM 838 C CA . PHE A 1 102 ? 12.100 -1.869 -18.312 1.00 92.19 102 PHE A CA 1
ATOM 839 C C . PHE A 1 102 ? 12.418 -3.222 -18.964 1.00 92.19 102 PHE A C 1
ATOM 841 O O . PHE A 1 102 ? 13.448 -3.352 -19.626 1.00 92.19 102 PHE A O 1
ATOM 848 N N . ILE A 1 103 ? 11.506 -4.196 -18.860 1.00 93.31 103 ILE A N 1
ATOM 849 C CA . ILE A 1 103 ? 11.625 -5.492 -19.545 1.00 93.31 103 ILE A CA 1
ATOM 850 C C . ILE A 1 103 ? 11.703 -5.291 -21.063 1.00 93.31 103 ILE A C 1
ATOM 852 O O . ILE A 1 103 ? 12.618 -5.810 -21.697 1.00 93.31 103 ILE A O 1
ATOM 856 N N . ALA A 1 104 ? 10.794 -4.518 -21.657 1.00 94.06 104 ALA A N 1
ATOM 857 C CA . ALA A 1 104 ? 10.774 -4.290 -23.101 1.00 94.06 104 ALA A CA 1
ATOM 858 C C . ALA A 1 104 ? 12.092 -3.685 -23.614 1.00 94.06 104 ALA A C 1
ATOM 860 O O . ALA A 1 104 ? 12.595 -4.107 -24.651 1.00 94.06 104 ALA A O 1
ATOM 861 N N . VAL A 1 105 ? 12.692 -2.752 -22.868 1.00 93.38 105 VAL A N 1
ATOM 862 C CA . VAL A 1 105 ? 13.992 -2.154 -23.210 1.00 93.38 105 VAL A CA 1
ATOM 863 C C . VAL A 1 105 ? 15.126 -3.176 -23.132 1.00 93.38 105 VAL A C 1
ATOM 865 O O . VAL A 1 105 ? 15.967 -3.210 -24.027 1.00 93.38 105 VAL A O 1
ATOM 868 N N . ILE A 1 106 ? 15.154 -4.014 -22.093 1.00 92.75 106 ILE A N 1
ATOM 869 C CA . ILE A 1 106 ? 16.208 -5.023 -21.915 1.00 92.75 106 ILE A CA 1
ATOM 870 C C . ILE A 1 106 ? 16.132 -6.105 -22.994 1.00 92.75 106 ILE A C 1
ATOM 872 O O . ILE A 1 106 ? 17.155 -6.493 -23.556 1.00 92.75 106 ILE A O 1
ATOM 876 N N . TYR A 1 107 ? 14.932 -6.611 -23.277 1.00 92.94 107 TYR A N 1
ATOM 877 C CA . TYR A 1 107 ? 14.748 -7.733 -24.198 1.00 92.94 107 TYR A CA 1
ATOM 878 C C . TYR A 1 107 ? 14.624 -7.301 -25.661 1.00 92.94 107 TYR A C 1
ATOM 880 O O . TYR A 1 107 ? 15.022 -8.066 -26.528 1.00 92.94 107 TYR A O 1
ATOM 888 N N . GLY A 1 108 ? 14.146 -6.088 -25.949 1.00 87.62 108 GLY A N 1
ATOM 889 C CA . GLY A 1 108 ? 14.066 -5.540 -27.310 1.00 87.62 108 GLY A CA 1
ATOM 890 C C . GLY A 1 108 ? 15.400 -5.041 -27.875 1.00 87.62 108 GLY A C 1
ATOM 891 O O . GLY A 1 108 ? 15.452 -4.584 -29.011 1.00 87.62 108 GLY A O 1
ATOM 892 N N . ARG A 1 109 ? 16.474 -5.092 -27.077 1.00 75.62 109 ARG A N 1
ATOM 893 C CA . ARG A 1 109 ? 17.857 -4.817 -27.499 1.00 75.62 109 ARG A CA 1
ATOM 894 C C . ARG A 1 109 ? 18.611 -6.061 -27.979 1.00 75.62 109 ARG A C 1
ATOM 896 O O . ARG A 1 109 ? 19.758 -5.926 -28.402 1.00 75.62 109 ARG A O 1
ATOM 903 N N . LYS A 1 110 ? 18.002 -7.241 -27.861 1.00 59.47 110 LYS A N 1
ATOM 904 C CA . LYS A 1 110 ? 18.502 -8.492 -28.438 1.00 59.47 110 LYS A CA 1
ATOM 905 C C . LYS A 1 110 ? 17.948 -8.664 -29.842 1.00 59.47 110 LYS A C 1
ATOM 907 O O . LYS A 1 110 ? 18.710 -9.190 -30.677 1.00 59.47 110 LYS A O 1
#

Radius of gyration: 15.83 Å; chains: 1; bounding box: 35×23×49 Å